Protein AF-A0A1S0TI47-F1 (afdb_monomer_lite)

Sequence (72 aa):
MIFQGQVISSNIEAKLNAWEVALYEFATKTYINQPIKLLVLGSEIVNQELIKDSQRMAPYFVAVNGRNERMV

pLDDT: mean 81.66, std 13.09, range [51.47, 93.25]

Foldseek 3Di:
DDDDDDCPDPVVVVVVLVVLVVVVCCQPPPVPPDPDHDDGDDDSVVVVVVVVVCVVCVVVVVVVVVVVVVVD

Radius of gyration: 19.2 Å; chains: 1; bounding box: 31×58×39 Å

Secondary structure (DSSP, 8-state):
--------SHHHHHHHHHHHHHHHHIIIIIS-S-SS------HHHHHHHHHHHHHHHHHHHHHHHHHHTT--

Organism: Loa loa (NCBI:txid7209)

Structure (mmCIF, N/CA/C/O backbone):
data_AF-A0A1S0TI47-F1
#
_entry.id   AF-A0A1S0TI47-F1
#
loop_
_atom_site.group_PDB
_atom_site.id
_atom_site.type_symbol
_atom_site.label_atom_id
_atom_site.label_alt_id
_atom_site.label_comp_id
_atom_site.label_asym_id
_atom_site.label_entity_id
_atom_site.label_seq_id
_atom_site.pdbx_PDB_ins_code
_atom_site.Cartn_x
_atom_site.Cartn_y
_atom_site.Cartn_z
_atom_site.occupancy
_atom_site.B_iso_or_equiv
_atom_site.auth_seq_id
_atom_site.auth_comp_id
_atom_site.auth_asym_id
_atom_site.auth_atom_id
_atom_site.pdbx_PDB_model_num
ATOM 1 N N . MET A 1 1 ? -7.868 19.447 1.260 1.00 58.00 1 MET A N 1
ATOM 2 C CA . MET A 1 1 ? -6.452 19.858 1.366 1.00 58.00 1 MET A CA 1
ATOM 3 C C . MET A 1 1 ? -5.658 18.986 0.410 1.00 58.00 1 MET A C 1
ATOM 5 O O . MET A 1 1 ? -5.856 17.780 0.450 1.00 58.00 1 MET A O 1
ATOM 9 N N . ILE 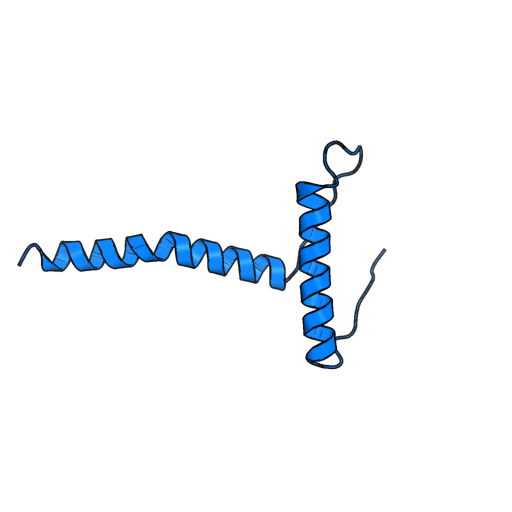A 1 2 ? -4.867 19.578 -0.485 1.00 57.84 2 ILE A N 1
ATOM 10 C CA . ILE A 1 2 ? -4.083 18.850 -1.492 1.00 57.84 2 ILE A CA 1
ATOM 11 C C . ILE A 1 2 ? -2.613 19.128 -1.191 1.00 57.84 2 ILE A C 1
ATOM 13 O O . ILE A 1 2 ? -2.214 20.289 -1.143 1.00 57.84 2 ILE A O 1
ATOM 17 N N . PHE A 1 3 ? -1.835 18.072 -0.974 1.00 61.03 3 PHE A N 1
ATOM 18 C CA . PHE A 1 3 ? -0.381 18.143 -0.870 1.00 61.03 3 PHE A CA 1
ATOM 19 C C . PHE A 1 3 ? 0.218 17.386 -2.045 1.00 61.03 3 PHE A C 1
ATOM 21 O O . PHE A 1 3 ? -0.146 16.237 -2.285 1.00 61.03 3 PHE A O 1
ATOM 28 N N . GLN A 1 4 ? 1.121 18.034 -2.776 1.00 65.50 4 GLN A N 1
ATOM 29 C CA . GLN A 1 4 ? 1.801 17.440 -3.919 1.00 65.50 4 GLN A CA 1
ATOM 30 C C . GLN A 1 4 ? 3.309 17.446 -3.663 1.00 65.50 4 GLN A C 1
ATOM 32 O O . GLN A 1 4 ? 3.914 18.508 -3.529 1.00 65.50 4 GLN A O 1
ATOM 37 N N . GLY A 1 5 ? 3.912 16.259 -3.596 1.00 69.25 5 GLY A N 1
ATOM 38 C CA . GLY A 1 5 ? 5.362 16.103 -3.654 1.00 69.25 5 GLY A CA 1
ATOM 39 C C . GLY A 1 5 ? 5.821 16.107 -5.109 1.00 69.25 5 GLY A C 1
ATOM 40 O O . GLY A 1 5 ? 5.238 15.409 -5.937 1.00 69.25 5 GLY A O 1
ATOM 41 N N . GLN A 1 6 ? 6.842 16.896 -5.442 1.00 74.69 6 GLN A N 1
ATOM 42 C CA . GLN A 1 6 ? 7.461 16.830 -6.765 1.00 74.69 6 GLN A CA 1
ATOM 43 C C . GLN A 1 6 ? 8.470 15.680 -6.814 1.00 74.69 6 GLN A C 1
ATOM 45 O O . GLN A 1 6 ? 9.333 15.557 -5.943 1.00 74.69 6 GLN A O 1
ATOM 50 N N . VAL A 1 7 ? 8.379 14.853 -7.855 1.00 77.94 7 VAL A N 1
ATOM 51 C CA . VAL A 1 7 ? 9.347 13.786 -8.126 1.00 77.94 7 VAL A CA 1
ATOM 52 C C . VAL A 1 7 ? 10.500 14.390 -8.925 1.00 77.94 7 VAL A C 1
ATOM 54 O O . VAL A 1 7 ? 10.414 14.556 -10.136 1.00 77.94 7 VAL A O 1
ATOM 57 N N . ILE A 1 8 ? 11.558 14.800 -8.222 1.00 82.38 8 ILE A N 1
ATOM 58 C CA . ILE A 1 8 ? 12.704 15.523 -8.814 1.00 82.38 8 ILE A CA 1
ATOM 59 C C . ILE A 1 8 ? 13.911 14.583 -9.016 1.00 82.38 8 ILE A C 1
ATOM 61 O O . ILE A 1 8 ? 14.842 14.890 -9.752 1.00 82.38 8 ILE A O 1
ATOM 65 N N . SER A 1 9 ? 13.916 13.417 -8.363 1.00 86.94 9 SER A N 1
ATOM 66 C CA . SER A 1 9 ? 14.952 12.388 -8.513 1.00 86.94 9 SER A CA 1
ATOM 67 C C . SER A 1 9 ? 14.433 11.016 -8.085 1.00 86.94 9 SER A C 1
ATOM 69 O O . SER A 1 9 ? 13.512 10.937 -7.270 1.00 86.94 9 SER A O 1
ATOM 71 N N . SER A 1 10 ? 15.085 9.947 -8.545 1.00 87.19 10 SER A N 1
ATOM 72 C CA . SER A 1 10 ? 14.778 8.562 -8.152 1.00 87.19 10 SER A CA 1
ATOM 73 C C . SER A 1 10 ? 14.911 8.310 -6.643 1.00 87.19 10 SER A C 1
ATOM 75 O O . SER A 1 10 ? 14.183 7.504 -6.072 1.00 87.19 10 SER A O 1
ATOM 77 N N . ASN A 1 11 ? 15.801 9.032 -5.954 1.00 89.38 11 ASN A N 1
ATOM 78 C CA . ASN A 1 11 ? 15.920 8.962 -4.493 1.00 89.38 11 ASN A CA 1
ATOM 79 C C . ASN A 1 11 ? 14.681 9.551 -3.795 1.00 89.38 11 ASN A C 1
ATOM 81 O O . ASN A 1 11 ? 14.175 8.989 -2.827 1.00 89.38 11 ASN A O 1
ATOM 85 N N . ILE A 1 12 ? 14.172 10.683 -4.292 1.00 87.81 12 ILE A N 1
ATOM 86 C CA . ILE A 1 12 ? 12.943 11.289 -3.762 1.00 87.81 12 ILE A CA 1
ATOM 87 C C . ILE A 1 12 ? 11.745 10.389 -4.065 1.00 87.81 12 ILE A C 1
ATOM 89 O O . ILE A 1 12 ? 10.918 10.184 -3.184 1.00 87.81 12 ILE A O 1
ATOM 93 N N . GLU A 1 13 ? 11.688 9.807 -5.262 1.00 88.62 13 GLU A N 1
ATOM 94 C CA . GLU A 1 13 ? 10.664 8.834 -5.648 1.00 88.62 13 GLU A CA 1
ATOM 95 C C . GLU A 1 13 ? 10.615 7.648 -4.678 1.00 88.62 13 GLU A C 1
ATOM 97 O O . GLU A 1 13 ? 9.572 7.379 -4.094 1.00 88.62 13 GLU A O 1
ATOM 102 N N . ALA A 1 14 ? 11.757 7.017 -4.387 1.00 89.31 14 ALA A N 1
ATOM 103 C CA . ALA A 1 14 ? 11.821 5.909 -3.435 1.00 89.31 14 ALA A CA 1
ATOM 104 C C . ALA A 1 14 ? 11.330 6.303 -2.029 1.00 89.31 14 ALA A C 1
ATOM 106 O O . ALA A 1 14 ? 10.635 5.531 -1.367 1.00 89.31 14 ALA A O 1
ATOM 107 N N . LYS A 1 15 ? 11.653 7.519 -1.570 1.00 90.00 15 LYS A N 1
ATOM 108 C CA . LYS A 1 15 ? 11.170 8.036 -0.280 1.00 90.00 15 LYS A CA 1
ATOM 109 C C . LYS A 1 15 ? 9.666 8.303 -0.287 1.00 90.00 15 LYS A C 1
ATOM 111 O O . LYS A 1 15 ? 9.010 8.017 0.712 1.00 90.00 15 LYS A O 1
ATOM 116 N N . LEU A 1 16 ? 9.127 8.840 -1.381 1.00 89.62 16 LEU A N 1
ATOM 117 C CA . LEU A 1 16 ? 7.691 9.072 -1.540 1.00 89.62 16 LEU A CA 1
ATOM 118 C C . LEU A 1 16 ? 6.925 7.746 -1.599 1.00 89.62 16 LEU A C 1
ATOM 120 O O . LEU A 1 16 ? 5.914 7.616 -0.917 1.00 89.62 16 LEU A O 1
ATOM 124 N N . ASN A 1 17 ? 7.459 6.743 -2.296 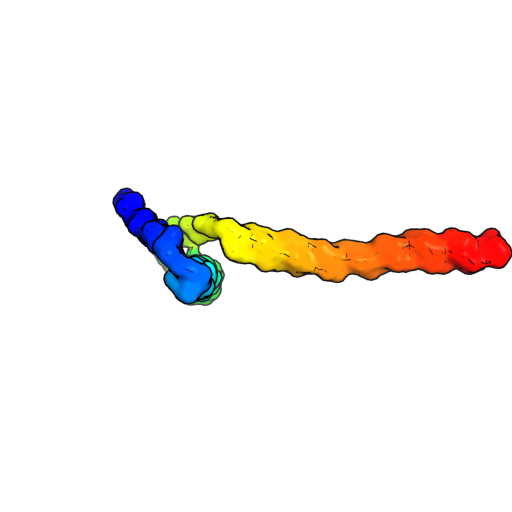1.00 90.69 17 ASN A N 1
ATOM 125 C CA . ASN A 1 17 ? 6.890 5.396 -2.346 1.00 90.69 17 ASN A CA 1
ATOM 126 C C . ASN A 1 17 ? 6.886 4.744 -0.954 1.00 90.69 17 ASN A C 1
ATOM 128 O O . ASN A 1 17 ? 5.871 4.208 -0.514 1.00 90.69 17 ASN A O 1
ATOM 132 N N . ALA A 1 18 ? 7.992 4.842 -0.207 1.00 91.69 18 ALA A N 1
ATOM 133 C CA . ALA A 1 18 ? 8.059 4.327 1.161 1.00 91.69 18 ALA A CA 1
ATOM 134 C C . ALA A 1 18 ? 7.067 5.037 2.100 1.00 91.69 18 ALA A C 1
ATOM 136 O O . ALA A 1 18 ? 6.427 4.398 2.936 1.00 91.69 18 ALA A O 1
ATOM 137 N N . TRP A 1 19 ? 6.919 6.355 1.949 1.00 91.12 19 TRP A N 1
ATOM 138 C CA . TRP A 1 19 ? 5.942 7.138 2.700 1.00 91.12 19 TRP A CA 1
ATOM 139 C C . TRP A 1 19 ? 4.499 6.734 2.370 1.00 91.12 19 TRP A C 1
ATOM 141 O O . TRP A 1 19 ? 3.690 6.578 3.283 1.00 91.12 19 TRP A O 1
ATOM 151 N N . GLU A 1 20 ? 4.190 6.522 1.088 1.00 91.12 20 GLU A N 1
ATOM 152 C CA . GLU A 1 20 ? 2.875 6.086 0.616 1.00 91.12 20 GLU A CA 1
ATOM 153 C C . GLU A 1 20 ? 2.462 4.766 1.285 1.00 91.12 20 GLU A C 1
ATOM 155 O O . GLU A 1 20 ? 1.378 4.668 1.868 1.00 91.12 20 GLU A O 1
ATOM 160 N N . VAL A 1 21 ? 3.360 3.776 1.275 1.00 92.69 21 VAL A N 1
ATOM 161 C CA . VAL A 1 21 ? 3.122 2.469 1.899 1.00 92.69 21 VAL A CA 1
ATOM 162 C C . VAL A 1 21 ? 2.949 2.610 3.414 1.00 92.69 21 VAL A C 1
ATOM 164 O O . VAL A 1 21 ? 1.997 2.067 3.971 1.00 92.69 21 VAL A O 1
ATOM 167 N N . ALA A 1 22 ? 3.802 3.387 4.088 1.00 93.25 22 ALA A N 1
ATOM 168 C CA . ALA A 1 22 ? 3.701 3.597 5.534 1.00 93.25 22 ALA A CA 1
ATOM 169 C C . ALA A 1 22 ? 2.369 4.256 5.942 1.00 93.25 22 ALA A C 1
ATOM 171 O O . ALA A 1 22 ? 1.753 3.864 6.936 1.00 93.25 22 ALA A O 1
ATOM 172 N N . LEU A 1 23 ? 1.892 5.234 5.164 1.00 91.69 23 LEU A N 1
ATOM 173 C CA . LEU A 1 23 ? 0.600 5.877 5.398 1.00 91.69 23 LEU A CA 1
ATOM 174 C C . LEU A 1 23 ? -0.562 4.897 5.198 1.00 91.69 23 LEU A C 1
ATOM 176 O O . LEU A 1 23 ? -1.503 4.890 5.994 1.00 91.69 23 LEU A O 1
ATOM 180 N N . TYR A 1 24 ? -0.499 4.066 4.158 1.00 92.75 24 TYR A N 1
ATOM 181 C CA . TYR A 1 24 ? -1.498 3.030 3.916 1.00 92.75 24 TYR A CA 1
ATOM 182 C C . TYR A 1 24 ? -1.567 2.025 5.067 1.00 92.75 24 TYR A C 1
ATOM 184 O O . TYR A 1 24 ? -2.656 1.715 5.555 1.00 92.75 24 TYR A O 1
ATOM 192 N N . GLU A 1 25 ? -0.421 1.559 5.564 1.00 92.19 25 GLU A N 1
ATOM 193 C CA . GLU A 1 25 ? -0.378 0.666 6.721 1.00 92.19 25 GLU A CA 1
ATOM 194 C C . GLU A 1 25 ? -0.947 1.324 7.975 1.00 92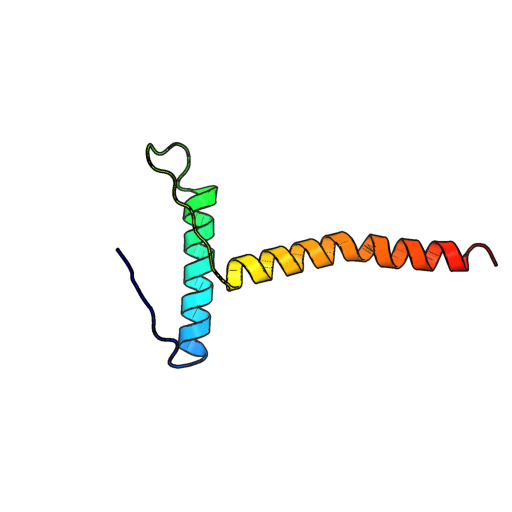.19 25 GLU A C 1
ATOM 196 O O . GLU A 1 25 ? -1.743 0.710 8.682 1.00 92.19 25 GLU A O 1
ATOM 201 N N . PHE A 1 26 ? -0.604 2.587 8.230 1.00 91.81 26 PHE A N 1
ATOM 202 C CA . PHE A 1 26 ? -1.173 3.329 9.348 1.00 91.81 26 PHE A CA 1
ATOM 203 C C . PHE A 1 26 ? -2.700 3.436 9.236 1.00 91.81 26 PHE A C 1
ATOM 205 O O . PHE A 1 26 ? -3.410 3.130 10.195 1.00 91.81 26 PHE A O 1
ATOM 212 N N . ALA A 1 27 ? -3.216 3.822 8.066 1.00 91.00 27 ALA A N 1
ATOM 213 C CA . ALA A 1 27 ? -4.648 3.990 7.838 1.00 91.00 27 ALA A CA 1
ATOM 214 C C . ALA A 1 27 ? -5.431 2.671 7.954 1.00 91.00 27 ALA A C 1
ATOM 216 O O . ALA A 1 27 ? -6.578 2.679 8.394 1.00 91.00 27 ALA A O 1
ATOM 217 N N . THR A 1 28 ? -4.823 1.546 7.573 1.00 90.19 28 THR A N 1
ATOM 218 C CA . THR A 1 28 ? -5.488 0.233 7.555 1.00 90.19 28 THR A CA 1
ATOM 219 C C . THR A 1 28 ? -5.326 -0.557 8.850 1.00 90.19 28 THR A C 1
ATOM 221 O O . THR A 1 28 ? -6.250 -1.270 9.238 1.00 90.19 28 THR A O 1
ATOM 224 N N . LYS A 1 29 ? -4.176 -0.449 9.525 1.00 91.06 29 LYS A N 1
ATOM 225 C CA . LYS A 1 29 ? -3.828 -1.279 10.691 1.00 91.06 29 LYS A CA 1
ATOM 226 C C . LYS A 1 29 ? -3.878 -0.522 12.016 1.00 91.06 29 LYS A C 1
ATOM 228 O O . LYS A 1 29 ? -4.176 -1.127 13.041 1.00 91.06 29 LYS A O 1
ATOM 233 N N . THR A 1 30 ? -3.587 0.778 12.015 1.00 90.56 30 THR A N 1
ATOM 234 C CA . THR A 1 30 ? -3.416 1.561 13.252 1.00 90.56 30 THR A CA 1
ATOM 235 C C . THR A 1 30 ? -4.596 2.492 13.508 1.00 90.56 30 THR A C 1
ATOM 237 O O . THR A 1 30 ? -5.054 2.626 14.640 1.00 90.56 30 THR A O 1
ATOM 240 N N . TYR A 1 31 ? -5.135 3.113 12.461 1.00 88.75 31 TYR A N 1
ATOM 241 C CA . TYR A 1 31 ? -6.240 4.068 12.549 1.00 88.75 31 TYR A CA 1
ATOM 242 C C . TYR A 1 31 ? -7.613 3.373 12.479 1.00 88.75 31 TYR A C 1
ATOM 244 O O . TYR A 1 31 ? -8.470 3.700 11.660 1.00 88.75 31 TYR A O 1
ATOM 252 N N . ILE A 1 32 ? -7.816 2.370 13.336 1.00 82.88 32 ILE A N 1
ATOM 253 C CA . ILE A 1 32 ? -9.047 1.567 13.394 1.00 82.88 32 ILE A CA 1
ATOM 254 C C . ILE A 1 32 ? -10.003 2.160 14.449 1.00 82.88 32 ILE A C 1
ATOM 256 O O . ILE A 1 32 ? -9.562 2.686 15.470 1.00 82.88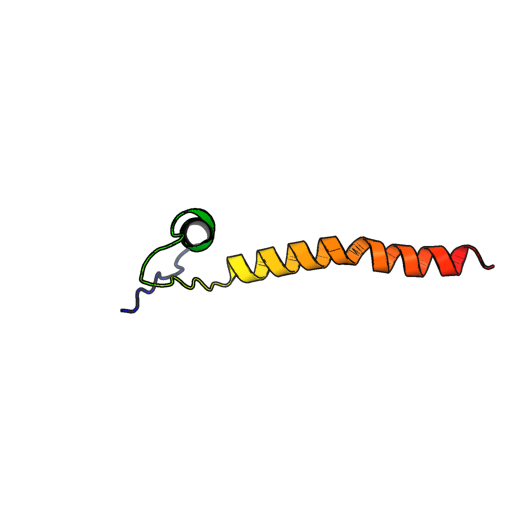 32 ILE A O 1
ATOM 260 N N . ASN A 1 33 ? -11.320 2.065 14.216 1.00 80.31 33 ASN A N 1
ATOM 261 C CA . ASN A 1 33 ? -12.394 2.518 15.124 1.00 80.31 33 ASN A CA 1
ATOM 262 C C . ASN A 1 33 ? -12.408 4.024 15.419 1.00 80.31 33 ASN A C 1
ATOM 264 O O . ASN A 1 33 ? -12.803 4.463 16.499 1.00 80.31 33 ASN A O 1
ATOM 268 N N . GLN A 1 34 ? -11.987 4.821 14.445 1.00 84.31 34 GLN A N 1
ATOM 269 C CA . GLN A 1 34 ? -12.023 6.273 14.522 1.00 84.31 34 GLN A CA 1
ATOM 270 C C . GLN A 1 34 ? -13.318 6.806 13.892 1.00 84.31 34 GLN A C 1
ATOM 272 O O . GLN A 1 34 ? -13.853 6.190 12.967 1.00 84.31 34 GLN A O 1
ATOM 277 N N . PRO A 1 35 ? -13.832 7.960 14.351 1.00 90.19 35 PRO A N 1
ATOM 278 C CA . PRO A 1 35 ? -15.061 8.554 13.816 1.00 90.19 35 PRO A CA 1
ATOM 279 C C . PRO A 1 35 ? -14.923 9.026 12.360 1.00 90.19 35 PRO A C 1
ATOM 281 O O . PRO A 1 35 ? -15.921 9.306 11.701 1.00 90.19 35 PRO A O 1
ATOM 284 N N . ILE A 1 36 ? -13.692 9.120 11.852 1.00 87.06 36 ILE A N 1
ATOM 285 C CA . ILE A 1 36 ? -13.377 9.506 10.479 1.00 87.06 36 ILE A CA 1
ATOM 286 C C . ILE A 1 36 ? -12.695 8.321 9.801 1.00 87.06 36 ILE A C 1
ATOM 288 O O . ILE A 1 36 ? -11.818 7.686 10.378 1.00 87.06 36 ILE A O 1
ATOM 292 N N . LYS A 1 37 ? -13.078 8.031 8.557 1.00 85.00 37 LYS A N 1
ATOM 293 C CA . LYS A 1 37 ? -12.434 6.995 7.750 1.00 85.00 37 LYS A CA 1
ATOM 294 C C . LYS A 1 37 ? -11.298 7.600 6.931 1.00 85.00 37 LYS A C 1
ATOM 296 O O . LYS A 1 37 ? -11.523 8.543 6.175 1.00 85.00 37 LYS A O 1
ATOM 301 N N . LEU A 1 38 ? -10.102 7.025 7.045 1.00 88.12 38 LEU A N 1
ATOM 302 C CA . LEU A 1 38 ? -8.982 7.333 6.160 1.00 88.12 38 LEU A CA 1
ATOM 303 C C . LEU A 1 38 ? -8.977 6.356 4.982 1.00 88.12 38 LEU A C 1
ATOM 305 O O . LEU A 1 38 ? -9.017 5.141 5.164 1.00 88.12 38 LEU A O 1
ATOM 309 N N . LEU A 1 39 ? -8.948 6.904 3.769 1.00 85.12 39 LEU A N 1
ATOM 310 C CA . LEU A 1 39 ? -8.794 6.159 2.524 1.00 85.12 39 LEU A CA 1
ATOM 311 C C . LEU A 1 39 ? -7.514 6.643 1.856 1.00 85.12 39 LEU A C 1
ATOM 313 O O . LEU A 1 39 ? -7.376 7.832 1.573 1.00 85.12 39 LEU A O 1
ATOM 317 N N . VAL A 1 40 ? -6.585 5.720 1.635 1.00 87.00 40 VAL A N 1
ATOM 318 C CA . VAL A 1 40 ? -5.278 6.001 1.041 1.00 87.00 40 VAL A CA 1
ATOM 319 C C . VAL A 1 40 ? -5.194 5.230 -0.266 1.00 87.00 40 VAL A C 1
ATOM 321 O O . VAL A 1 40 ? -5.409 4.019 -0.289 1.00 87.00 40 VAL A O 1
ATOM 324 N N . LEU A 1 41 ? -4.922 5.953 -1.346 1.00 84.38 41 LEU A N 1
ATOM 325 C CA . LEU A 1 41 ? -4.726 5.419 -2.687 1.00 84.38 41 LEU A CA 1
ATOM 326 C C . LEU A 1 41 ? -3.413 5.977 -3.218 1.00 84.38 41 LEU A C 1
ATOM 328 O O . LEU A 1 41 ? -3.150 7.171 -3.072 1.00 84.38 41 LEU A O 1
ATOM 332 N N . GLY A 1 42 ? -2.630 5.129 -3.867 1.00 86.75 42 GLY A N 1
ATOM 333 C CA . GLY A 1 42 ? -1.413 5.542 -4.538 1.00 86.75 42 GLY A CA 1
ATOM 334 C C . GLY A 1 42 ? -0.880 4.446 -5.454 1.00 86.75 42 GLY A C 1
ATOM 335 O O . GLY A 1 42 ? -1.389 3.319 -5.467 1.00 86.75 42 GLY A O 1
ATOM 336 N N . SER A 1 43 ? 0.075 4.821 -6.301 1.00 88.75 43 SER A N 1
ATOM 337 C CA . SER A 1 43 ? 0.544 3.964 -7.392 1.00 88.75 43 SER A CA 1
ATOM 338 C C . SER A 1 43 ? 1.346 2.775 -6.878 1.00 88.75 43 SER A C 1
ATOM 340 O O . SER A 1 43 ? 1.232 1.682 -7.430 1.00 88.75 43 SER A O 1
ATOM 342 N N . GLU A 1 44 ? 2.148 2.972 -5.832 1.00 91.19 44 GLU A N 1
ATOM 343 C CA . GLU A 1 44 ? 2.983 1.911 -5.274 1.00 91.19 44 GLU A CA 1
ATOM 344 C C . GLU A 1 44 ? 2.125 0.882 -4.531 1.00 91.19 44 GLU A C 1
ATOM 346 O O . GLU A 1 44 ? 2.327 -0.321 -4.690 1.00 91.19 44 GLU A O 1
ATOM 351 N N . ILE A 1 45 ? 1.099 1.331 -3.799 1.00 89.69 45 ILE A N 1
ATOM 352 C CA . ILE A 1 45 ? 0.134 0.436 -3.144 1.00 89.69 45 ILE A CA 1
ATOM 353 C C . ILE A 1 45 ? -0.560 -0.448 -4.188 1.00 89.69 45 ILE A C 1
ATOM 355 O O . ILE A 1 45 ? -0.628 -1.667 -4.026 1.00 89.69 45 ILE A O 1
ATOM 359 N N . VAL A 1 46 ? -1.054 0.151 -5.279 1.00 90.88 46 VAL A N 1
ATOM 360 C CA . VAL A 1 46 ? -1.724 -0.596 -6.357 1.00 90.88 46 VAL A CA 1
ATOM 361 C C . VAL A 1 46 ? -0.766 -1.599 -7.000 1.00 90.88 46 VAL A C 1
ATOM 363 O O . VAL A 1 46 ? -1.145 -2.750 -7.211 1.00 90.88 46 VAL A O 1
ATOM 366 N N . ASN A 1 47 ? 0.479 -1.198 -7.266 1.00 91.56 47 ASN A N 1
ATOM 367 C CA . ASN A 1 47 ? 1.494 -2.080 -7.838 1.00 91.56 47 ASN A CA 1
ATOM 368 C C . ASN A 1 47 ? 1.761 -3.305 -6.943 1.00 91.56 47 ASN A C 1
ATOM 370 O O . ASN A 1 47 ? 1.772 -4.437 -7.425 1.00 91.56 47 ASN A O 1
ATOM 374 N N . GLN A 1 48 ? 1.898 -3.107 -5.629 1.00 91.69 48 GLN A N 1
ATOM 375 C CA . GLN A 1 48 ? 2.111 -4.210 -4.687 1.00 91.69 48 GLN A CA 1
ATOM 376 C C . GLN A 1 48 ? 0.933 -5.183 -4.639 1.00 91.69 48 GLN A C 1
ATOM 378 O O . GLN A 1 48 ? 1.149 -6.396 -4.616 1.00 91.69 48 GLN A O 1
ATOM 383 N N . GLU A 1 49 ? -0.303 -4.685 -4.644 1.00 88.62 49 GLU A N 1
ATOM 384 C CA . GLU A 1 49 ? -1.486 -5.550 -4.663 1.00 88.62 49 GLU A CA 1
ATOM 385 C C . GLU A 1 49 ? -1.594 -6.345 -5.974 1.00 88.62 49 GLU A C 1
ATOM 387 O O . GLU A 1 49 ? -1.880 -7.542 -5.934 1.00 88.62 49 GLU A O 1
ATOM 392 N N . LEU A 1 50 ? -1.261 -5.744 -7.122 1.00 91.56 50 LEU A N 1
ATOM 393 C CA . LEU A 1 50 ? -1.213 -6.452 -8.408 1.00 91.56 50 LEU A CA 1
ATOM 394 C C . LEU A 1 50 ? -0.137 -7.544 -8.439 1.00 91.56 50 LEU A C 1
ATOM 396 O O . LEU A 1 50 ? -0.378 -8.635 -8.959 1.00 91.56 50 LEU A O 1
ATOM 400 N N . ILE A 1 51 ? 1.042 -7.285 -7.866 1.00 91.94 51 ILE A N 1
ATOM 401 C CA . ILE A 1 51 ? 2.111 -8.288 -7.753 1.00 91.94 51 ILE A CA 1
ATOM 402 C C . ILE A 1 51 ? 1.657 -9.448 -6.860 1.00 91.94 51 ILE A C 1
ATOM 404 O O . ILE A 1 51 ? 1.830 -10.609 -7.236 1.00 91.94 51 ILE A O 1
ATOM 408 N N . LYS A 1 52 ? 1.053 -9.157 -5.701 1.00 91.88 52 LYS A N 1
ATOM 409 C CA . LYS A 1 52 ? 0.528 -10.185 -4.786 1.00 91.88 52 LYS A CA 1
ATOM 410 C C . LYS A 1 52 ? -0.537 -11.045 -5.460 1.00 91.88 52 LYS A C 1
ATOM 412 O O . LYS A 1 52 ? -0.506 -12.269 -5.333 1.00 91.88 52 LYS A O 1
ATOM 417 N N . ASP A 1 53 ? -1.454 -10.421 -6.191 1.00 91.19 53 ASP A N 1
ATOM 418 C CA . ASP A 1 53 ? -2.495 -11.133 -6.926 1.00 91.19 53 ASP A CA 1
ATOM 419 C C . ASP A 1 53 ? -1.896 -12.003 -8.042 1.00 91.19 53 ASP A C 1
ATOM 421 O O . ASP A 1 53 ? -2.187 -13.196 -8.134 1.00 91.19 53 ASP A O 1
ATOM 425 N N . SER A 1 54 ? -0.936 -11.462 -8.795 1.00 88.50 54 SER A N 1
ATOM 426 C CA . SER A 1 54 ? -0.201 -12.206 -9.826 1.00 88.50 54 SER A CA 1
ATOM 427 C C . SER A 1 54 ? 0.500 -13.444 -9.253 1.00 88.50 54 SER A C 1
ATOM 429 O O . SER A 1 54 ? 0.397 -14.538 -9.813 1.00 88.50 54 SER A O 1
ATOM 431 N N . GLN A 1 55 ? 1.168 -13.311 -8.103 1.00 90.12 55 GLN A N 1
ATOM 432 C CA . GLN A 1 55 ? 1.805 -14.433 -7.404 1.00 90.12 55 GLN A CA 1
ATOM 433 C C . GLN A 1 55 ? 0.784 -15.475 -6.937 1.00 90.12 55 GLN A C 1
ATOM 435 O O . GLN A 1 55 ? 1.034 -16.676 -7.043 1.00 90.12 55 GLN A O 1
ATOM 440 N N . ARG A 1 56 ? -0.383 -15.037 -6.454 1.00 91.50 56 ARG A N 1
ATOM 441 C CA . ARG A 1 56 ? -1.473 -15.928 -6.042 1.00 91.50 56 ARG A CA 1
ATOM 442 C C . ARG A 1 56 ? -2.073 -16.694 -7.222 1.00 91.50 56 ARG A C 1
ATOM 444 O O . ARG A 1 56 ? -2.500 -17.835 -7.047 1.00 91.50 56 ARG A O 1
ATOM 451 N N . MET A 1 57 ? -2.109 -16.089 -8.407 1.00 89.25 57 MET A N 1
ATOM 452 C CA . MET A 1 57 ? -2.634 -16.718 -9.618 1.00 89.25 57 MET A CA 1
ATOM 453 C C . MET A 1 57 ? -1.621 -17.639 -10.313 1.00 89.25 57 MET A C 1
ATOM 455 O O . MET A 1 57 ? -2.034 -18.595 -10.972 1.00 89.25 57 MET A O 1
ATOM 459 N N . ALA A 1 58 ? -0.313 -17.418 -10.132 1.00 86.31 58 ALA A N 1
ATOM 460 C CA . ALA A 1 58 ? 0.756 -18.186 -10.781 1.00 86.31 58 ALA A CA 1
ATOM 461 C C . ALA A 1 58 ? 0.586 -19.726 -10.720 1.00 86.31 58 ALA A C 1
ATOM 463 O O . ALA A 1 58 ? 0.738 -20.376 -11.759 1.00 86.31 58 ALA A O 1
ATOM 464 N N . PRO A 1 59 ? 0.196 -20.348 -9.586 1.00 83.50 59 PRO A N 1
ATOM 465 C CA . PRO A 1 59 ? 0.006 -21.798 -9.513 1.00 83.50 59 PRO A CA 1
ATOM 466 C C . PRO A 1 59 ? -1.111 -22.335 -10.416 1.00 83.50 59 PRO A C 1
ATOM 468 O O . PRO A 1 59 ? -1.014 -23.463 -10.898 1.00 83.50 59 PRO A O 1
ATOM 471 N N . TYR A 1 60 ? -2.162 -21.552 -10.677 1.00 81.25 60 TYR A N 1
ATOM 472 C CA . TYR A 1 60 ? -3.265 -21.980 -11.541 1.00 81.25 60 TYR A CA 1
ATOM 473 C C . TYR A 1 60 ? -2.830 -22.066 -13.004 1.00 81.25 60 TYR A C 1
ATOM 475 O O . TYR A 1 60 ? -3.227 -22.996 -13.701 1.00 81.25 60 TYR A O 1
ATOM 483 N N . PHE A 1 61 ? -1.950 -21.166 -13.449 1.00 72.62 61 PHE A N 1
ATOM 484 C CA . PHE A 1 61 ? -1.381 -21.221 -14.797 1.00 72.62 61 PHE A CA 1
ATOM 485 C C . PHE A 1 61 ? -0.480 -22.451 -14.992 1.00 72.62 61 PHE A C 1
ATOM 487 O O . PHE A 1 61 ? -0.539 -23.102 -16.034 1.00 72.62 61 PHE A O 1
ATOM 494 N N . VAL A 1 62 ? 0.292 -22.836 -13.969 1.00 72.00 62 VAL A N 1
ATOM 495 C CA . VAL A 1 62 ? 1.139 -24.043 -14.013 1.00 72.00 62 VAL A CA 1
ATOM 496 C C . VAL A 1 62 ? 0.302 -25.324 -13.936 1.00 72.00 62 VAL A C 1
ATOM 498 O O . VAL A 1 62 ? 0.564 -26.280 -14.665 1.00 72.00 62 VAL A O 1
ATOM 501 N N . ALA A 1 63 ? -0.735 -25.355 -13.095 1.00 66.06 63 ALA A N 1
ATOM 502 C CA . ALA A 1 63 ? -1.612 -26.517 -12.948 1.00 66.06 63 ALA A CA 1
ATOM 503 C C . ALA A 1 63 ? -2.428 -26.819 -14.217 1.00 66.06 63 ALA A C 1
ATOM 505 O O . ALA A 1 63 ? -2.699 -27.986 -14.507 1.00 66.06 63 ALA A O 1
ATOM 506 N N . VAL A 1 64 ? -2.803 -25.786 -14.979 1.00 58.84 64 VAL A N 1
ATOM 507 C CA . VAL A 1 64 ? -3.473 -25.941 -16.279 1.00 58.84 64 VAL A CA 1
ATOM 508 C C . VAL A 1 64 ? -2.530 -26.570 -17.311 1.00 58.84 64 VAL A C 1
ATOM 510 O O . VAL A 1 64 ? -2.929 -27.526 -17.973 1.00 58.84 64 VAL A O 1
ATOM 513 N N . ASN A 1 65 ? -1.269 -26.133 -17.393 1.00 56.34 65 ASN A N 1
ATOM 514 C CA . ASN A 1 65 ? -0.296 -26.752 -18.303 1.00 56.34 65 ASN A CA 1
ATOM 515 C C . ASN A 1 65 ? 0.087 -28.181 -17.881 1.00 56.34 65 ASN A C 1
ATOM 517 O O . ASN A 1 65 ? 0.076 -29.088 -18.708 1.00 56.34 65 ASN A O 1
ATOM 521 N N . GLY A 1 66 ? 0.331 -28.425 -16.590 1.00 58.25 66 GLY A N 1
ATOM 522 C CA . GLY A 1 66 ? 0.734 -29.748 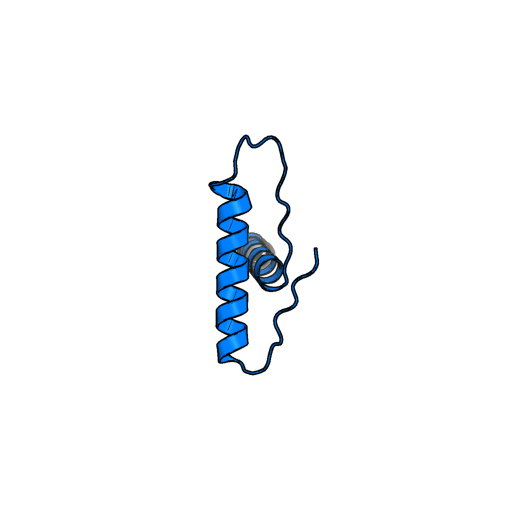-16.096 1.00 58.25 66 GLY A CA 1
ATOM 523 C C . GLY A 1 66 ? -0.365 -30.823 -16.148 1.00 58.25 66 GLY A C 1
ATOM 524 O O . GLY A 1 66 ? -0.057 -32.014 -16.112 1.00 58.25 66 GLY A O 1
ATOM 525 N N . ARG A 1 67 ? -1.651 -30.445 -16.240 1.00 53.19 67 ARG A N 1
ATOM 526 C CA . ARG A 1 67 ? -2.755 -31.393 -16.494 1.00 53.19 67 ARG A CA 1
ATOM 527 C C . ARG A 1 67 ? -2.855 -31.815 -17.958 1.00 53.19 67 ARG A C 1
ATOM 529 O O . ARG A 1 67 ? -3.236 -32.955 -18.206 1.00 53.19 67 ARG A O 1
ATOM 536 N N . ASN A 1 68 ? -2.500 -30.941 -18.898 1.00 53.34 68 ASN A N 1
ATOM 537 C CA . ASN A 1 68 ? -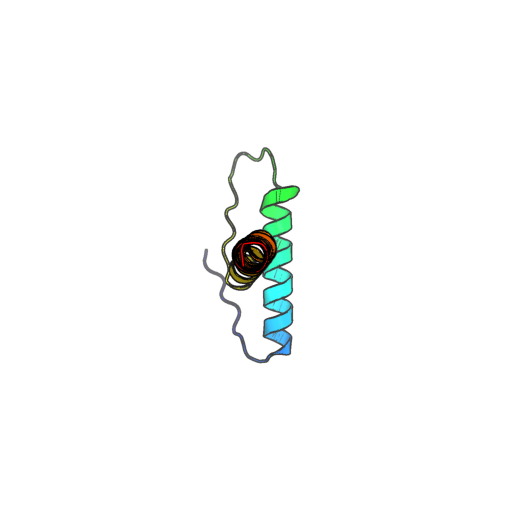2.502 -31.273 -20.324 1.00 53.34 68 ASN A CA 1
ATOM 538 C C . ASN A 1 68 ? -1.352 -32.225 -20.696 1.00 53.34 68 ASN A C 1
ATOM 540 O O . ASN A 1 68 ? -1.511 -33.039 -21.596 1.00 53.34 68 ASN A O 1
ATOM 544 N N . GLU A 1 69 ? -0.234 -32.190 -19.967 1.00 53.91 69 GLU A N 1
ATOM 545 C CA . GLU A 1 69 ? 0.922 -33.076 -20.197 1.00 53.91 69 GLU A CA 1
ATOM 546 C C . GLU A 1 69 ? 0.774 -34.483 -19.591 1.00 53.91 69 GLU A C 1
ATOM 548 O O . GLU A 1 69 ? 1.523 -35.384 -19.946 1.00 53.91 69 GLU A O 1
ATOM 553 N N . ARG A 1 70 ? -0.182 -34.707 -18.677 1.00 53.97 70 ARG A N 1
ATOM 554 C CA . ARG A 1 70 ? -0.424 -36.025 -18.047 1.00 53.97 70 ARG A CA 1
ATOM 555 C C . ARG A 1 70 ? -1.548 -36.840 -18.698 1.00 53.97 70 ARG A C 1
ATOM 557 O O . ARG A 1 70 ? -1.886 -37.905 -18.190 1.00 53.97 70 ARG A O 1
ATOM 564 N N . MET A 1 71 ? -2.149 -36.330 -19.773 1.00 53.16 71 MET A N 1
ATOM 565 C CA . MET A 1 71 ? -3.202 -37.006 -20.548 1.00 53.16 71 MET A CA 1
ATOM 566 C C . MET A 1 71 ? -2.748 -37.402 -21.967 1.00 53.16 71 MET A C 1
ATOM 568 O O . MET A 1 71 ? -3.597 -37.729 -22.795 1.00 53.16 71 MET A O 1
ATOM 572 N N . VAL A 1 72 ? -1.436 -37.388 -22.240 1.00 51.47 72 VAL A N 1
ATOM 573 C CA . VAL A 1 72 ? -0.818 -37.862 -23.493 1.00 51.47 72 VAL A CA 1
ATOM 574 C C . VAL A 1 72 ? 0.082 -39.054 -23.203 1.00 51.47 72 VAL A C 1
ATOM 576 O O . VAL A 1 72 ? 0.848 -38.969 -22.218 1.00 51.47 72 VAL A O 1
#